Protein AF-A0AAN8XP67-F1 (afdb_monomer_lite)

Sequence (149 aa):
MGIHVWPRTRIIGIGHFSQLEEFFLHKSLRNTQHALFIASSSNETKGICMDGCDEGMKVYRRCLYCNSGTAGIEPWDMWHPSTGFLRGRHFFPEEYEDMMGHKIRVTAKSLFPFVEYILTSDVVGERVIPLDSLDVRMLNTIARILNFT

Organism: Halocaridina rubra (NCBI:txid373956)

Radius of gyration: 22.1 Å; chains: 1; bounding box: 54×29×56 Å

Secondary structure (DSSP, 8-state):
---------EEEEEEEGGGHHHHHH-GGGTT-SEEEEEEE-TTS-----SS----PEEEEEEEEEEGGGEEEEEEEEEEETTTEESS---SS--TTS--TTB--------BTTTB-EEES-SSTT--EEE-S-HHHHHHHHHHHHTTB-

Structure (mmCIF, N/CA/C/O backbone):
data_AF-A0AAN8XP67-F1
#
_entry.id   AF-A0AAN8XP67-F1
#
loop_
_atom_site.group_PDB
_atom_site.id
_atom_site.type_symbol
_atom_site.label_atom_id
_atom_site.label_alt_id
_atom_site.label_comp_id
_atom_site.label_asym_id
_atom_site.label_entity_id
_atom_site.label_seq_id
_atom_site.pdbx_PDB_ins_code
_atom_site.Cartn_x
_atom_site.Cartn_y
_atom_site.Cartn_z
_atom_site.occupancy
_atom_site.B_iso_or_equiv
_atom_site.auth_seq_id
_atom_site.auth_comp_id
_atom_site.auth_asym_id
_atom_site.auth_atom_id
_atom_site.pdbx_PDB_model_num
ATOM 1 N N . MET A 1 1 ? -23.139 -12.857 -1.470 1.00 34.16 1 MET A N 1
ATOM 2 C CA . MET A 1 1 ? -22.720 -13.214 -2.846 1.00 34.16 1 MET A CA 1
ATOM 3 C C . MET A 1 1 ? -22.196 -11.943 -3.497 1.00 34.16 1 MET A C 1
ATOM 5 O O . MET A 1 1 ? -22.916 -10.966 -3.464 1.00 34.16 1 MET A O 1
ATOM 9 N N . GLY A 1 2 ? -20.986 -11.830 -4.021 1.00 37.09 2 GLY A N 1
ATOM 10 C CA . GLY A 1 2 ? -19.871 -12.758 -4.101 1.00 37.09 2 GLY A CA 1
ATOM 11 C C . GLY A 1 2 ? -18.573 -11.958 -3.988 1.00 37.09 2 GLY A C 1
ATOM 12 O O . GLY A 1 2 ? -18.508 -10.817 -4.428 1.00 37.09 2 GLY A O 1
ATOM 13 N N . ILE A 1 3 ? -17.611 -12.577 -3.306 1.00 39.16 3 ILE A N 1
ATOM 14 C CA . ILE A 1 3 ? -16.164 -12.522 -3.511 1.00 39.16 3 ILE A CA 1
ATOM 15 C C . ILE A 1 3 ? -15.670 -11.220 -4.160 1.00 39.16 3 ILE A C 1
ATOM 17 O O . ILE A 1 3 ? -15.762 -11.043 -5.374 1.00 39.16 3 ILE A O 1
ATOM 21 N N . HIS A 1 4 ? -15.054 -10.363 -3.340 1.00 42.25 4 HIS A N 1
ATOM 22 C CA . HIS A 1 4 ? -13.990 -9.457 -3.767 1.00 42.25 4 HIS A CA 1
ATOM 23 C C . HIS A 1 4 ? -12.872 -10.293 -4.416 1.00 42.25 4 HIS A C 1
ATOM 25 O O . HIS A 1 4 ? -11.830 -10.546 -3.817 1.00 42.25 4 HIS A O 1
ATOM 31 N N . VAL A 1 5 ? -13.097 -10.789 -5.632 1.00 45.16 5 VAL A N 1
ATOM 32 C CA . VAL A 1 5 ? -12.021 -11.248 -6.492 1.00 45.16 5 VAL A CA 1
ATOM 33 C C . VAL A 1 5 ? -11.403 -9.947 -6.949 1.00 45.16 5 VAL A C 1
ATOM 35 O O . VAL A 1 5 ? -11.899 -9.307 -7.868 1.00 45.16 5 VAL A O 1
ATOM 38 N N . TRP A 1 6 ? -10.384 -9.490 -6.232 1.00 52.38 6 TRP A N 1
ATOM 39 C CA . TRP A 1 6 ? -9.431 -8.556 -6.797 1.00 52.38 6 TRP A CA 1
ATOM 40 C C . TRP A 1 6 ? -8.734 -9.379 -7.875 1.00 52.38 6 TRP A C 1
ATOM 42 O O . TRP A 1 6 ? -7.954 -10.266 -7.511 1.00 52.38 6 TRP A O 1
ATOM 52 N N . PRO A 1 7 ? -9.041 -9.227 -9.179 1.00 45.94 7 PRO A N 1
ATOM 53 C CA . PRO A 1 7 ? -8.181 -9.865 -10.150 1.00 45.94 7 PRO A CA 1
ATOM 54 C C . PRO A 1 7 ? -6.785 -9.315 -9.856 1.00 45.94 7 PRO A C 1
ATOM 56 O O . PRO A 1 7 ? -6.605 -8.099 -9.744 1.00 45.94 7 PRO A O 1
ATOM 59 N N . ARG A 1 8 ? -5.819 -10.214 -9.639 1.00 64.50 8 ARG A N 1
ATOM 60 C CA . ARG A 1 8 ? -4.390 -9.891 -9.523 1.00 64.50 8 ARG A CA 1
ATOM 61 C C . ARG A 1 8 ? -3.905 -9.391 -10.893 1.00 64.50 8 ARG A C 1
ATOM 63 O O . ARG A 1 8 ? -3.059 -10.008 -11.532 1.00 64.50 8 ARG A O 1
ATOM 70 N N . THR A 1 9 ? -4.518 -8.325 -11.402 1.00 74.38 9 THR A N 1
ATOM 71 C CA . THR A 1 9 ? -4.247 -7.750 -12.708 1.00 74.38 9 THR A CA 1
ATOM 72 C C . THR A 1 9 ? -2.931 -7.017 -12.592 1.00 74.38 9 THR A C 1
ATOM 74 O O . THR A 1 9 ? -2.817 -6.020 -11.881 1.00 74.38 9 THR A O 1
ATOM 77 N N . ARG A 1 10 ? -1.931 -7.552 -13.280 1.00 83.88 10 ARG A N 1
ATOM 78 C CA . ARG A 1 10 ? -0.624 -6.931 -13.438 1.00 83.88 10 ARG A CA 1
ATOM 79 C C . ARG A 1 10 ? -0.692 -6.017 -14.646 1.00 83.88 10 ARG A C 1
ATOM 81 O O . ARG A 1 10 ? -1.120 -6.445 -15.715 1.00 83.88 10 ARG A O 1
ATOM 88 N N . ILE A 1 11 ? -0.302 -4.766 -14.464 1.00 88.44 11 ILE A N 1
ATOM 89 C CA . ILE A 1 11 ? -0.385 -3.739 -15.495 1.00 88.44 11 ILE A CA 1
ATOM 90 C C . ILE A 1 11 ? 1.016 -3.206 -15.733 1.00 88.44 11 ILE A C 1
ATOM 92 O O . ILE A 1 11 ? 1.724 -2.846 -14.795 1.00 88.44 11 ILE A O 1
ATOM 96 N N . ILE A 1 12 ? 1.410 -3.181 -17.000 1.00 90.25 12 ILE A N 1
ATOM 97 C CA . ILE A 1 12 ? 2.682 -2.631 -17.447 1.00 90.25 12 ILE A CA 1
ATOM 98 C C . ILE A 1 12 ? 2.346 -1.529 -18.446 1.00 90.25 12 ILE A C 1
ATOM 100 O O . ILE A 1 12 ? 1.788 -1.798 -19.508 1.00 90.25 12 ILE A O 1
ATOM 104 N N . GLY A 1 13 ? 2.636 -0.289 -18.072 1.00 92.50 13 GLY A N 1
ATOM 105 C CA . GLY A 1 13 ? 2.624 0.861 -18.963 1.00 92.50 13 GLY A CA 1
ATOM 106 C C . GLY A 1 13 ? 4.007 1.071 -19.563 1.00 92.50 13 GLY A C 1
ATOM 107 O O . GLY A 1 13 ? 5.019 0.813 -18.913 1.00 92.50 13 GLY A O 1
ATOM 108 N N . ILE A 1 14 ? 4.056 1.538 -20.803 1.00 92.69 14 ILE A N 1
ATOM 109 C CA . ILE A 1 14 ? 5.294 1.931 -21.474 1.00 92.69 14 ILE A CA 1
ATOM 110 C C . ILE A 1 14 ? 5.021 3.281 -22.122 1.00 92.69 14 ILE A C 1
ATOM 112 O O . ILE A 1 14 ? 4.006 3.436 -22.801 1.00 92.69 14 ILE A O 1
ATOM 116 N N . GLY A 1 15 ? 5.896 4.257 -21.906 1.00 91.81 15 GLY A N 1
ATOM 117 C CA . GLY A 1 15 ? 5.690 5.588 -22.462 1.00 91.81 15 GLY A CA 1
ATOM 118 C C . GLY A 1 15 ? 6.788 6.576 -22.106 1.00 91.81 15 GLY A C 1
ATOM 119 O O . GLY A 1 15 ? 7.876 6.206 -21.663 1.00 91.81 15 GLY A O 1
ATOM 120 N N . HIS A 1 16 ? 6.502 7.854 -22.320 1.00 90.94 16 HIS A N 1
ATOM 121 C CA . HIS A 1 16 ? 7.421 8.929 -21.966 1.00 90.94 16 HIS A CA 1
ATOM 122 C C . HIS A 1 16 ? 7.348 9.235 -20.464 1.00 90.94 16 HIS A C 1
ATOM 124 O O . HIS A 1 16 ? 6.286 9.101 -19.855 1.00 90.94 16 HIS A O 1
ATOM 130 N N . PHE A 1 17 ? 8.446 9.704 -19.859 1.00 88.94 17 PHE A N 1
ATOM 131 C CA . PHE A 1 17 ? 8.471 10.059 -18.430 1.00 88.94 17 PHE A CA 1
ATOM 132 C C . PHE A 1 17 ? 7.380 11.073 -18.036 1.00 88.94 17 PHE A C 1
ATOM 134 O O . PHE A 1 17 ? 6.826 10.993 -16.945 1.00 88.94 17 PHE A O 1
ATOM 141 N N . SER A 1 18 ? 6.991 11.974 -18.942 1.00 90.62 18 SER A N 1
ATOM 142 C CA . SER A 1 18 ? 5.912 12.944 -18.691 1.00 90.62 18 SER A CA 1
ATOM 143 C C . SER A 1 18 ? 4.522 12.318 -18.508 1.00 90.62 18 SER A C 1
ATOM 145 O O . SER A 1 18 ? 3.625 12.989 -18.014 1.00 90.62 18 SER A O 1
ATOM 147 N N . GLN A 1 19 ? 4.322 11.061 -18.914 1.00 92.88 19 GLN A N 1
ATOM 148 C CA . GLN A 1 19 ? 3.043 10.342 -18.802 1.00 92.88 19 GLN A CA 1
ATOM 149 C C . GLN A 1 19 ? 2.939 9.522 -17.508 1.00 92.88 19 GLN A C 1
ATOM 151 O O . GLN A 1 19 ? 1.912 8.897 -17.246 1.00 92.88 19 GLN A O 1
ATOM 156 N N . LEU A 1 20 ? 4.003 9.511 -16.699 1.00 91.06 20 LEU A N 1
ATOM 157 C CA . LEU A 1 20 ? 4.132 8.667 -15.519 1.00 91.06 20 LEU A CA 1
ATOM 158 C C . LEU A 1 20 ? 3.008 8.895 -14.502 1.00 91.06 20 LEU A C 1
ATOM 160 O O . LEU A 1 20 ? 2.362 7.948 -14.051 1.00 91.06 20 LEU A O 1
ATOM 164 N N . GLU A 1 21 ? 2.779 10.158 -14.143 1.00 90.06 21 GLU A N 1
ATOM 165 C CA . GLU A 1 21 ? 1.761 10.526 -13.160 1.00 90.06 21 GLU A CA 1
ATOM 166 C C . GLU A 1 21 ? 0.355 10.250 -13.683 1.00 90.06 21 GLU A C 1
ATOM 168 O O . GLU A 1 21 ? -0.450 9.645 -12.978 1.00 90.06 21 GLU A O 1
ATOM 173 N N . GLU A 1 22 ? 0.069 10.623 -14.934 1.00 92.69 22 GLU A N 1
ATOM 174 C CA . GLU A 1 22 ? -1.234 10.382 -15.560 1.00 92.69 22 GLU A CA 1
ATOM 175 C C . GLU A 1 22 ? -1.582 8.890 -15.567 1.00 92.69 22 GLU A C 1
ATOM 177 O O . GLU A 1 22 ? -2.695 8.513 -15.193 1.00 92.69 22 GLU A O 1
ATOM 182 N N . PHE A 1 23 ? -0.616 8.034 -15.914 1.00 93.38 23 PHE A N 1
ATOM 183 C CA . PHE A 1 23 ? -0.790 6.588 -15.889 1.00 93.38 23 PHE A CA 1
ATOM 184 C C . PHE A 1 23 ? -1.169 6.090 -14.489 1.00 93.38 23 PHE A C 1
ATOM 186 O O . PHE A 1 23 ? -2.208 5.449 -14.328 1.00 93.38 23 PHE A O 1
ATOM 193 N N . PHE A 1 24 ? -0.375 6.406 -13.459 1.00 89.19 24 PHE A N 1
ATOM 194 C CA . PHE A 1 24 ? -0.607 5.886 -12.106 1.00 89.19 24 PHE A CA 1
ATOM 195 C C . PHE A 1 24 ? -1.815 6.505 -11.390 1.00 89.19 24 PHE A C 1
ATOM 197 O O . PHE A 1 24 ? -2.394 5.862 -10.509 1.00 89.19 24 PHE A O 1
ATOM 204 N N . LEU A 1 25 ? -2.224 7.720 -11.766 1.00 87.25 25 LEU A N 1
ATOM 205 C CA . LEU A 1 25 ? -3.407 8.399 -11.228 1.00 87.25 25 LEU A CA 1
ATOM 206 C C . LEU A 1 25 ? -4.699 8.052 -11.985 1.00 87.25 25 LEU A C 1
ATOM 2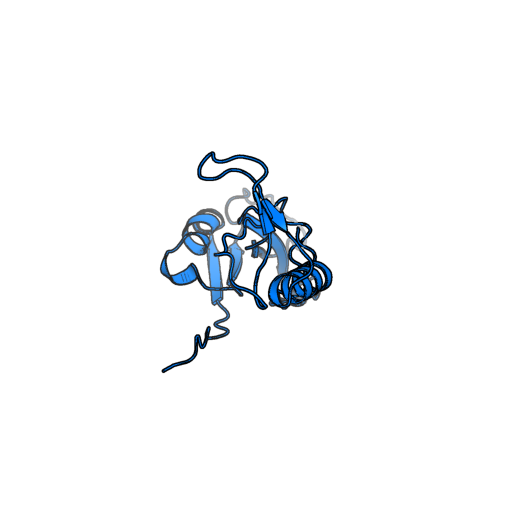08 O O . LEU A 1 25 ? -5.793 8.442 -11.554 1.00 87.25 25 LEU A O 1
ATOM 212 N N . HIS A 1 26 ? -4.608 7.299 -13.084 1.00 88.50 26 HIS A N 1
ATOM 213 C CA . HIS A 1 26 ? -5.768 6.941 -13.883 1.00 88.50 26 HIS A CA 1
ATOM 214 C C . HIS A 1 26 ? -6.801 6.149 -13.061 1.00 88.50 26 HIS A C 1
ATOM 216 O O . HIS A 1 26 ? -6.488 5.196 -12.343 1.00 88.50 26 HIS A O 1
ATOM 222 N N . LYS A 1 27 ? -8.085 6.523 -13.174 1.00 83.56 27 LYS A N 1
ATOM 223 C CA . LYS A 1 27 ? -9.155 5.990 -12.306 1.00 83.56 27 LYS A CA 1
ATOM 224 C C . LYS A 1 27 ? -9.339 4.474 -12.417 1.00 83.56 27 LYS A C 1
ATOM 226 O O . LYS A 1 27 ? -9.723 3.850 -11.430 1.00 83.56 27 LYS A O 1
ATOM 231 N N . SER A 1 28 ? -9.055 3.885 -13.580 1.00 84.94 28 SER A N 1
ATOM 232 C CA . SER A 1 28 ? -9.132 2.429 -13.773 1.00 84.94 28 SER A CA 1
ATOM 233 C C . SER A 1 28 ? -8.076 1.659 -12.977 1.00 84.94 28 SER A C 1
ATOM 235 O O . SER A 1 28 ? -8.294 0.491 -12.677 1.00 84.94 28 SER A O 1
ATOM 237 N N . LEU A 1 29 ? -6.968 2.308 -12.595 1.00 81.75 29 LEU A N 1
ATOM 238 C CA . LEU A 1 29 ? -5.867 1.677 -11.867 1.00 81.75 29 LEU A CA 1
ATOM 239 C C . LEU A 1 29 ? -6.001 1.804 -10.347 1.00 81.75 29 LEU A C 1
ATOM 241 O O . LEU A 1 29 ? -5.135 1.335 -9.613 1.00 81.75 29 LEU A O 1
ATOM 245 N N . ARG A 1 30 ? -7.077 2.428 -9.843 1.00 75.75 30 ARG A N 1
ATOM 246 C CA . ARG A 1 30 ? -7.248 2.738 -8.411 1.00 75.75 30 ARG A CA 1
ATOM 247 C C . ARG A 1 30 ? -7.051 1.526 -7.505 1.00 75.75 30 ARG A C 1
ATOM 249 O O . ARG A 1 30 ? -6.383 1.673 -6.487 1.00 75.75 30 ARG A O 1
ATOM 256 N N . ASN A 1 31 ? -7.547 0.364 -7.927 1.00 71.56 31 ASN A N 1
ATOM 257 C CA . ASN A 1 31 ? -7.481 -0.898 -7.185 1.00 71.56 31 ASN A CA 1
ATOM 258 C C . ASN A 1 31 ? -6.360 -1.837 -7.668 1.00 71.56 31 ASN A C 1
ATOM 260 O O . ASN A 1 31 ? -6.291 -2.986 -7.239 1.00 71.56 31 ASN A O 1
ATOM 264 N N . THR A 1 32 ? -5.503 -1.383 -8.583 1.00 78.69 32 THR A N 1
ATOM 265 C CA . THR A 1 32 ? -4.384 -2.176 -9.089 1.00 78.69 32 THR A CA 1
ATOM 266 C C . THR A 1 32 ? -3.240 -2.151 -8.078 1.00 78.69 32 THR A C 1
ATOM 268 O O . THR A 1 32 ? -2.588 -1.124 -7.910 1.00 78.69 32 THR A O 1
ATOM 271 N N . GLN A 1 33 ? -2.982 -3.300 -7.449 1.00 74.44 33 GLN A N 1
ATOM 272 C CA . GLN A 1 33 ? -1.818 -3.538 -6.575 1.00 74.44 33 GLN A CA 1
ATOM 273 C C . GLN A 1 33 ? -0.508 -3.649 -7.365 1.00 74.44 33 GLN A C 1
ATOM 275 O O . GLN A 1 33 ? 0.579 -3.436 -6.858 1.00 74.44 33 GLN A O 1
ATOM 280 N N . HIS A 1 34 ? -0.598 -4.039 -8.633 1.00 81.19 34 HIS A N 1
ATOM 281 C CA . HIS A 1 34 ? 0.550 -4.419 -9.440 1.00 81.19 34 HIS A CA 1
ATOM 282 C C . HIS A 1 34 ? 0.601 -3.580 -10.712 1.00 81.19 34 HIS A C 1
ATOM 284 O O . HIS A 1 34 ? 0.115 -4.001 -11.762 1.00 81.19 34 HIS A O 1
ATOM 290 N N . ALA A 1 35 ? 1.169 -2.379 -10.609 1.00 87.88 35 ALA A N 1
ATOM 291 C CA . ALA A 1 35 ? 1.339 -1.467 -11.734 1.00 87.88 35 ALA A CA 1
ATOM 292 C C . ALA A 1 35 ? 2.804 -1.040 -11.869 1.00 87.88 35 ALA A C 1
ATOM 294 O O . ALA A 1 35 ? 3.386 -0.474 -10.940 1.00 87.88 35 ALA A O 1
ATOM 295 N N . LEU A 1 36 ? 3.370 -1.278 -13.048 1.00 90.50 36 LEU A N 1
ATOM 296 C CA . LEU A 1 36 ? 4.696 -0.825 -13.447 1.00 90.50 36 LEU A CA 1
ATOM 297 C C . LEU A 1 36 ? 4.583 0.125 -14.631 1.00 90.50 36 LEU A C 1
ATOM 299 O O . LEU A 1 36 ? 3.709 -0.041 -15.480 1.00 90.50 36 LEU A O 1
ATOM 303 N N . PHE A 1 37 ? 5.493 1.085 -14.705 1.00 92.62 37 PHE A N 1
ATOM 304 C CA . PHE A 1 37 ? 5.627 1.972 -15.848 1.00 92.62 37 PHE A CA 1
ATOM 305 C C . PHE A 1 37 ? 7.084 2.020 -16.291 1.00 92.62 37 PHE A C 1
ATOM 307 O O . PHE A 1 37 ? 7.968 2.359 -15.507 1.00 92.62 37 PHE A O 1
ATOM 314 N N . ILE A 1 38 ? 7.334 1.668 -17.545 1.00 91.88 38 ILE A N 1
ATOM 315 C CA . ILE A 1 38 ? 8.651 1.737 -18.168 1.00 91.88 38 ILE A CA 1
ATOM 316 C C . ILE A 1 38 ? 8.716 3.062 -18.923 1.00 91.88 38 ILE A C 1
ATOM 318 O O . ILE A 1 38 ? 8.051 3.243 -19.944 1.00 91.88 38 ILE A O 1
ATOM 322 N N . ALA A 1 39 ? 9.486 4.002 -18.386 1.00 91.38 39 ALA A N 1
ATOM 323 C CA . ALA A 1 39 ? 9.647 5.323 -18.961 1.00 91.38 39 ALA A CA 1
ATOM 324 C C . ALA A 1 39 ? 10.889 5.383 -19.853 1.00 91.38 39 ALA A C 1
ATOM 326 O O . ALA A 1 39 ? 12.008 5.084 -19.421 1.00 91.38 39 ALA A O 1
ATOM 327 N N . SER A 1 40 ? 10.691 5.850 -21.081 1.00 86.88 40 SER A N 1
ATOM 328 C CA . SER A 1 40 ? 11.777 6.296 -21.948 1.00 86.88 40 SER A CA 1
ATOM 329 C C . SER A 1 40 ? 12.224 7.705 -21.539 1.00 86.88 40 SER A C 1
ATOM 331 O O . SER A 1 40 ? 11.395 8.594 -21.321 1.00 86.88 40 SER A O 1
ATOM 333 N N . SER A 1 41 ? 13.540 7.899 -21.418 1.00 69.31 41 SER A N 1
ATOM 334 C CA . SER A 1 41 ? 14.185 9.155 -21.017 1.00 69.31 41 SER A CA 1
ATOM 335 C C . SER A 1 41 ? 14.593 9.983 -22.242 1.00 69.31 41 SER A C 1
ATOM 337 O O . SER A 1 41 ? 15.748 10.358 -22.382 1.00 69.31 41 SER A O 1
ATOM 339 N N . SER A 1 42 ? 13.676 10.277 -23.165 1.00 61.66 42 SER A N 1
ATOM 340 C CA . SER A 1 42 ? 14.037 10.957 -24.424 1.00 61.66 42 SER A CA 1
ATOM 341 C C . SER A 1 42 ? 14.268 12.475 -24.308 1.00 61.66 42 SER A C 1
ATOM 343 O O . SER A 1 42 ? 14.314 13.154 -25.330 1.00 61.66 42 SER A O 1
ATOM 345 N N . ASN A 1 43 ? 14.398 13.020 -23.091 1.00 55.28 43 ASN A N 1
ATOM 346 C CA . ASN A 1 43 ? 14.584 14.458 -22.853 1.00 55.28 43 ASN A CA 1
ATOM 347 C C . ASN A 1 43 ? 15.999 14.856 -22.410 1.00 55.28 43 ASN A C 1
ATOM 349 O O . ASN A 1 43 ? 16.256 16.050 -22.255 1.00 55.28 43 ASN A O 1
ATOM 353 N N . GLU A 1 44 ? 16.927 13.914 -22.235 1.00 51.66 44 GLU A N 1
ATOM 354 C CA . GLU A 1 44 ? 18.334 14.292 -22.126 1.00 51.66 44 GLU A CA 1
ATOM 355 C C . GLU A 1 44 ? 18.846 14.540 -23.548 1.00 51.66 44 GLU A C 1
ATOM 357 O O . GLU A 1 44 ? 18.820 13.667 -24.414 1.00 51.66 44 GLU A O 1
ATOM 362 N N . THR A 1 45 ? 19.213 15.795 -23.824 1.00 45.06 45 THR A N 1
ATOM 363 C CA . THR A 1 45 ? 19.983 16.184 -25.008 1.00 45.06 45 THR A CA 1
ATOM 364 C C . THR A 1 45 ? 21.006 15.102 -25.292 1.00 45.06 45 THR A C 1
ATOM 366 O O . THR A 1 45 ? 21.801 14.825 -24.399 1.00 45.06 45 THR A O 1
ATOM 369 N N . LYS A 1 46 ? 20.980 14.525 -26.503 1.00 48.38 46 LYS A N 1
ATOM 370 C CA . LYS A 1 46 ? 22.002 13.614 -27.030 1.00 48.38 46 LYS A CA 1
ATOM 371 C C . LYS A 1 46 ? 23.394 14.173 -26.726 1.00 48.38 46 LYS A C 1
ATOM 373 O O . LYS A 1 46 ? 23.964 14.913 -27.527 1.00 48.38 46 LYS A O 1
ATOM 378 N N . GLY A 1 47 ? 23.931 13.834 -25.560 1.00 43.75 47 GLY A N 1
ATOM 379 C CA . GLY A 1 47 ? 25.350 13.881 -25.304 1.00 43.75 47 GLY A CA 1
ATOM 380 C C . GLY A 1 47 ? 25.938 12.893 -26.289 1.00 43.75 47 GLY A C 1
ATOM 381 O O . GLY A 1 47 ? 25.441 11.777 -26.426 1.00 43.75 47 GLY A O 1
ATOM 382 N N . ILE A 1 48 ? 26.918 13.335 -27.064 1.00 43.66 48 ILE A N 1
ATOM 383 C CA . ILE A 1 48 ? 27.628 12.474 -28.000 1.00 43.66 48 ILE A CA 1
ATOM 384 C C . ILE A 1 48 ? 28.321 11.398 -27.159 1.00 43.66 48 ILE A C 1
ATOM 386 O O . ILE A 1 48 ? 29.414 11.608 -26.642 1.00 43.66 48 ILE A O 1
ATOM 390 N N . CYS A 1 49 ? 27.664 10.260 -26.972 1.00 50.84 49 CYS A N 1
ATOM 391 C CA . CYS A 1 49 ? 28.271 9.095 -26.365 1.00 50.84 49 CYS A CA 1
ATOM 392 C C . CYS A 1 49 ? 29.116 8.406 -27.429 1.00 50.84 49 CYS A C 1
ATOM 394 O O . CYS A 1 49 ? 28.585 7.729 -28.307 1.00 50.84 49 CYS A O 1
ATOM 396 N N . MET A 1 50 ? 30.429 8.621 -27.374 1.00 44.06 50 MET A N 1
ATOM 397 C CA . MET A 1 50 ? 31.382 8.025 -28.313 1.00 44.06 50 MET A CA 1
ATOM 398 C C . MET A 1 50 ? 31.724 6.556 -28.031 1.00 44.06 50 MET A C 1
ATOM 400 O O . MET A 1 50 ? 32.500 5.995 -28.785 1.00 44.06 50 MET A O 1
ATOM 404 N N . ASP A 1 51 ? 31.113 5.908 -27.037 1.00 42.88 51 ASP A N 1
ATOM 405 C CA . ASP A 1 51 ? 31.161 4.451 -26.875 1.00 42.88 51 ASP A CA 1
ATOM 406 C C . ASP A 1 51 ? 29.983 3.985 -25.999 1.00 42.88 51 ASP A C 1
ATOM 408 O O . ASP A 1 51 ? 29.945 4.247 -24.800 1.00 42.88 51 ASP A O 1
ATOM 412 N N . GLY A 1 52 ? 28.997 3.309 -26.600 1.00 48.16 52 GLY A N 1
ATOM 413 C CA . GLY A 1 52 ? 28.098 2.387 -25.888 1.00 48.16 52 GLY A CA 1
ATOM 414 C C . GLY A 1 52 ? 27.130 2.957 -24.840 1.00 48.16 52 GLY A C 1
ATOM 415 O O . GLY A 1 52 ? 26.950 2.327 -23.799 1.00 48.16 52 GLY A O 1
ATOM 416 N N . CYS A 1 53 ? 26.469 4.095 -25.088 1.00 54.81 53 CYS A N 1
ATOM 417 C CA . CYS A 1 53 ? 25.332 4.522 -24.255 1.00 54.81 53 CYS A CA 1
ATOM 418 C C . CYS A 1 53 ? 24.093 3.674 -24.546 1.00 54.81 53 CYS A C 1
ATOM 420 O O . CYS A 1 53 ? 23.195 4.055 -25.294 1.00 54.81 53 CYS A O 1
ATOM 422 N N . ASP A 1 54 ? 24.073 2.506 -23.926 1.00 56.16 54 ASP A N 1
ATOM 423 C CA . ASP A 1 54 ? 22.893 1.681 -23.738 1.00 56.16 54 ASP A CA 1
ATOM 424 C C . ASP A 1 54 ? 22.000 2.388 -22.691 1.00 56.16 54 ASP A C 1
ATOM 426 O O . ASP A 1 54 ? 22.030 2.104 -21.490 1.00 56.16 54 ASP A O 1
ATOM 430 N N . GLU A 1 55 ? 21.287 3.437 -23.130 1.00 69.06 55 GLU A N 1
ATOM 431 C CA . GLU A 1 55 ? 20.357 4.215 -22.300 1.00 69.06 55 GLU A CA 1
ATOM 432 C C . GLU A 1 55 ? 19.186 3.322 -21.870 1.00 69.06 55 GLU A C 1
ATOM 434 O O . GLU A 1 55 ? 18.153 3.210 -22.533 1.00 69.06 55 GLU A O 1
ATOM 439 N N . GLY A 1 56 ? 19.366 2.649 -20.734 1.00 73.12 56 GLY A N 1
ATOM 440 C CA . GLY A 1 56 ? 18.330 1.836 -20.117 1.00 73.12 56 GLY A CA 1
ATOM 441 C C . GLY A 1 56 ? 17.072 2.652 -19.816 1.00 73.12 56 GLY A C 1
ATOM 442 O O . GLY A 1 56 ? 17.120 3.807 -19.389 1.00 73.12 56 GLY A O 1
ATOM 443 N N . MET A 1 57 ? 15.915 2.027 -20.000 1.00 87.31 57 MET A N 1
ATOM 444 C CA . MET A 1 57 ? 14.636 2.612 -19.621 1.00 87.31 57 MET A CA 1
ATOM 445 C C . MET A 1 57 ? 14.473 2.557 -18.104 1.00 87.31 57 MET A C 1
ATOM 447 O O . MET A 1 57 ? 14.742 1.534 -17.469 1.00 87.31 57 MET A O 1
ATOM 451 N N . LYS A 1 58 ? 13.993 3.646 -17.504 1.00 89.81 58 LYS A N 1
ATOM 452 C CA . LYS A 1 58 ? 13.735 3.694 -16.061 1.00 89.81 58 LYS A CA 1
ATOM 453 C C . LYS A 1 58 ? 12.383 3.056 -15.776 1.00 89.81 58 LYS A C 1
ATOM 455 O O . LYS A 1 58 ? 11.386 3.372 -16.418 1.00 89.81 58 LYS A O 1
ATOM 460 N N . VAL A 1 59 ? 12.347 2.160 -14.803 1.00 89.94 59 VAL A N 1
ATOM 461 C CA . VAL A 1 59 ? 11.149 1.419 -14.418 1.00 89.94 59 VAL A CA 1
ATOM 462 C C . VAL A 1 59 ? 10.653 1.997 -13.110 1.00 89.94 59 VAL A C 1
ATOM 464 O O . VAL A 1 59 ? 11.402 2.088 -12.140 1.00 89.94 59 VAL A O 1
ATOM 467 N N . TYR A 1 60 ? 9.383 2.357 -13.077 1.00 90.50 60 TYR A N 1
ATOM 468 C CA . TYR A 1 60 ? 8.709 2.916 -11.919 1.00 90.50 60 TYR A CA 1
ATOM 469 C C . TYR A 1 60 ? 7.590 1.990 -11.487 1.00 90.50 60 TYR A C 1
ATOM 471 O O . TYR A 1 60 ? 7.008 1.277 -12.308 1.00 90.50 60 TYR A O 1
ATOM 479 N N . ARG A 1 61 ? 7.250 2.039 -10.205 1.00 88.19 61 ARG A N 1
ATOM 480 C CA . ARG A 1 61 ? 6.072 1.359 -9.680 1.00 88.19 61 ARG A CA 1
ATOM 481 C C . ARG A 1 61 ? 5.175 2.327 -8.935 1.00 88.19 61 ARG A C 1
ATOM 483 O O . ARG A 1 61 ? 5.651 3.307 -8.355 1.00 88.19 61 ARG A O 1
ATOM 490 N N . ARG A 1 62 ? 3.883 2.004 -8.915 1.00 83.12 62 ARG A N 1
ATOM 491 C CA . ARG A 1 62 ? 2.987 2.572 -7.914 1.00 83.12 62 ARG A CA 1
ATOM 492 C C . ARG A 1 62 ? 3.347 1.948 -6.581 1.00 83.12 62 ARG A C 1
ATOM 494 O O . ARG A 1 62 ? 3.542 0.744 -6.497 1.00 83.12 62 ARG A O 1
ATOM 501 N N . CYS A 1 63 ? 3.407 2.772 -5.560 1.00 77.56 63 CYS A N 1
ATOM 502 C CA . CYS A 1 63 ? 3.592 2.328 -4.202 1.00 77.56 63 CYS A CA 1
ATOM 503 C C . CYS A 1 63 ? 2.361 2.767 -3.424 1.00 77.56 63 CYS A C 1
ATOM 505 O O . CYS A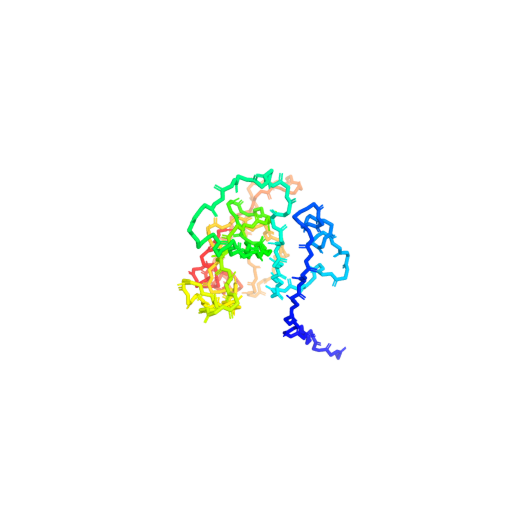 1 63 ? 2.154 3.962 -3.206 1.00 77.56 63 CYS A O 1
ATOM 507 N N . LEU A 1 64 ? 1.490 1.818 -3.080 1.00 72.50 64 LEU A N 1
ATOM 508 C CA . LEU A 1 64 ? 0.260 2.122 -2.345 1.00 72.50 64 LEU A CA 1
ATOM 509 C C . LEU A 1 64 ? 0.548 2.543 -0.897 1.00 72.50 64 LEU A C 1
ATOM 511 O O . LEU A 1 64 ? -0.226 3.302 -0.317 1.00 72.50 64 LEU A O 1
ATOM 515 N N . TYR A 1 65 ? 1.677 2.085 -0.353 1.00 67.81 65 TYR A N 1
ATOM 516 C CA . TYR A 1 65 ? 2.049 2.204 1.054 1.00 67.81 65 TYR A CA 1
ATOM 517 C C . TYR A 1 65 ? 3.483 2.735 1.220 1.00 67.81 65 TYR A C 1
ATOM 519 O O . TYR A 1 65 ? 4.290 2.159 1.941 1.00 67.81 65 TYR A O 1
ATOM 527 N N . CYS A 1 66 ? 3.815 3.831 0.536 1.00 67.81 66 CYS A N 1
ATOM 528 C CA . CYS A 1 66 ? 5.133 4.465 0.629 1.00 67.81 66 CYS A CA 1
ATOM 529 C C . CYS A 1 66 ? 5.256 5.375 1.859 1.00 67.81 66 CYS A C 1
ATOM 531 O O . CYS A 1 66 ? 4.309 5.491 2.638 1.00 67.81 66 CYS A O 1
ATOM 533 N N . ASN A 1 67 ? 6.435 5.993 2.033 1.00 63.28 67 ASN A N 1
ATOM 534 C CA . ASN A 1 67 ? 6.805 6.963 3.078 1.00 63.28 67 ASN A CA 1
ATOM 535 C C . ASN A 1 67 ? 5.613 7.468 3.917 1.00 63.28 67 ASN A C 1
ATOM 537 O O . ASN A 1 67 ? 4.873 8.370 3.506 1.00 63.28 67 ASN A O 1
ATOM 541 N N . SER A 1 68 ? 5.440 6.866 5.097 1.00 59.47 68 SER A N 1
ATOM 542 C CA . SER A 1 68 ? 4.464 7.272 6.119 1.00 59.47 68 SER A CA 1
ATOM 543 C C . SER A 1 68 ? 2.980 7.135 5.746 1.00 59.47 68 SER A C 1
ATOM 545 O O . SER A 1 68 ? 2.154 7.868 6.290 1.00 59.47 68 SER A O 1
ATOM 547 N N . GLY A 1 69 ? 2.607 6.242 4.830 1.00 59.28 69 GLY A N 1
ATOM 548 C CA . GLY A 1 69 ? 1.193 6.038 4.478 1.00 59.28 69 GLY A CA 1
ATOM 549 C C . GLY A 1 69 ? 0.755 6.647 3.164 1.00 59.28 69 GLY A C 1
ATOM 550 O O . GLY A 1 69 ? -0.408 6.509 2.787 1.00 59.28 69 GLY A O 1
ATOM 551 N N . THR A 1 70 ? 1.655 7.340 2.474 1.00 66.06 70 THR A N 1
ATOM 552 C CA . THR A 1 70 ? 1.295 8.079 1.270 1.00 66.06 70 THR A CA 1
ATOM 553 C C . THR A 1 70 ? 1.428 7.197 0.037 1.00 66.06 70 THR A C 1
ATOM 555 O O . THR A 1 70 ? 2.453 6.552 -0.189 1.00 66.06 70 THR A O 1
ATOM 558 N N . ALA A 1 71 ? 0.369 7.164 -0.774 1.00 73.69 71 ALA A N 1
ATOM 559 C CA . ALA A 1 71 ? 0.455 6.567 -2.094 1.00 73.69 71 ALA A CA 1
ATOM 560 C C . ALA A 1 71 ? 1.369 7.437 -2.966 1.00 73.69 71 ALA A C 1
ATOM 562 O O . ALA A 1 71 ? 1.211 8.658 -3.007 1.00 73.69 71 ALA A O 1
ATOM 563 N N . GLY A 1 72 ? 2.304 6.811 -3.669 1.00 81.06 72 GLY A N 1
ATOM 564 C CA . GLY A 1 72 ? 3.299 7.516 -4.464 1.00 81.06 72 GLY A CA 1
ATOM 565 C C . GLY A 1 72 ? 3.786 6.717 -5.662 1.00 81.06 72 GLY A C 1
ATOM 566 O O . GLY A 1 72 ? 3.290 5.628 -5.967 1.00 81.06 72 GLY A O 1
ATOM 567 N N . ILE A 1 73 ? 4.768 7.295 -6.344 1.00 86.69 73 ILE A N 1
ATOM 568 C CA . ILE A 1 73 ? 5.475 6.691 -7.468 1.00 86.69 73 ILE A CA 1
ATOM 569 C C . ILE A 1 73 ? 6.948 6.670 -7.093 1.00 86.69 73 ILE A C 1
ATOM 571 O 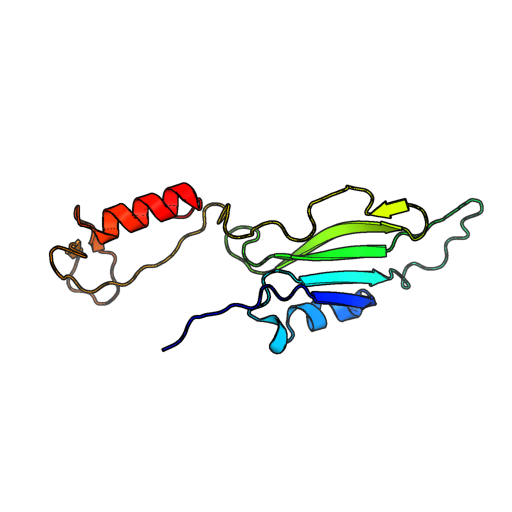O . ILE A 1 73 ? 7.493 7.693 -6.683 1.00 86.69 73 ILE A O 1
ATOM 575 N N . GLU A 1 74 ? 7.595 5.520 -7.234 1.00 85.44 74 GLU A N 1
ATOM 576 C CA . GLU A 1 74 ? 9.011 5.389 -6.905 1.00 85.44 74 GLU A CA 1
ATOM 577 C C . GLU A 1 74 ? 9.796 4.674 -8.009 1.00 85.44 74 GLU A C 1
ATOM 579 O O . GLU A 1 74 ? 9.244 3.818 -8.716 1.00 85.44 74 GLU A O 1
ATOM 584 N N . PRO A 1 75 ? 11.085 5.024 -8.187 1.00 87.00 75 PRO A N 1
ATOM 585 C CA . PRO A 1 75 ? 11.962 4.309 -9.097 1.00 87.00 75 PRO A CA 1
ATOM 586 C C . PRO A 1 75 ? 12.192 2.889 -8.577 1.00 87.00 75 PRO A C 1
ATOM 588 O O . PRO A 1 75 ? 12.613 2.674 -7.440 1.00 87.00 75 PRO A O 1
ATOM 591 N N . TRP A 1 76 ? 11.937 1.912 -9.435 1.00 86.19 76 TRP A N 1
ATOM 592 C CA . TRP A 1 76 ? 12.001 0.502 -9.088 1.00 86.19 76 TRP A CA 1
ATOM 593 C C . TRP A 1 76 ? 13.283 -0.161 -9.590 1.00 86.19 76 TRP A C 1
ATOM 595 O O . TRP A 1 76 ? 14.046 -0.731 -8.801 1.00 86.19 76 TRP A O 1
ATOM 605 N N . ASP A 1 77 ? 13.539 -0.055 -10.894 1.00 88.56 77 ASP A N 1
ATOM 606 C CA . ASP A 1 77 ? 14.683 -0.675 -11.565 1.00 88.56 77 ASP A CA 1
ATOM 607 C C . ASP A 1 77 ? 15.044 0.081 -12.858 1.00 88.56 77 ASP A C 1
ATOM 609 O O . ASP A 1 77 ? 14.412 1.079 -13.210 1.00 88.56 77 ASP A O 1
ATOM 613 N N . MET A 1 78 ? 16.055 -0.400 -13.573 1.00 86.94 78 MET A N 1
ATOM 614 C CA . MET A 1 78 ? 16.329 -0.043 -14.961 1.00 86.94 78 MET A CA 1
ATOM 615 C C . MET A 1 78 ? 16.184 -1.286 -15.838 1.00 86.94 78 MET A C 1
ATOM 617 O O . MET A 1 78 ? 16.587 -2.383 -15.446 1.00 86.94 78 MET A O 1
ATOM 621 N N . TRP A 1 79 ? 15.586 -1.108 -17.012 1.00 85.50 79 TRP A N 1
ATOM 622 C CA . TRP A 1 79 ? 15.410 -2.142 -18.023 1.00 85.50 79 TRP A CA 1
ATOM 623 C C . TRP A 1 79 ? 16.277 -1.839 -19.237 1.00 85.50 79 TRP A C 1
ATOM 625 O O . TRP A 1 79 ? 16.297 -0.714 -19.734 1.00 85.50 79 TRP A O 1
ATOM 635 N N . HIS A 1 80 ? 16.959 -2.859 -19.731 1.00 83.25 80 HIS A N 1
ATOM 636 C CA . HIS A 1 80 ? 17.830 -2.779 -20.880 1.00 83.25 80 HIS A CA 1
ATOM 637 C C . HIS A 1 80 ? 17.426 -3.831 -21.930 1.00 83.25 80 HIS A C 1
ATOM 639 O O . HIS A 1 80 ? 17.189 -4.980 -21.553 1.00 83.25 80 HIS A O 1
ATOM 645 N N . PRO A 1 81 ? 17.372 -3.511 -23.237 1.00 79.44 81 PRO A N 1
ATOM 646 C CA . PRO A 1 81 ? 17.012 -4.487 -24.268 1.00 79.44 81 PRO A CA 1
ATOM 647 C C . PRO A 1 81 ? 17.875 -5.755 -24.280 1.00 79.44 81 PRO A C 1
ATOM 649 O O . PRO A 1 81 ? 17.361 -6.842 -24.532 1.00 79.44 81 PRO A O 1
ATOM 652 N N . SER A 1 82 ? 19.178 -5.623 -24.010 1.00 82.38 82 SER A N 1
ATOM 653 C CA . SER A 1 82 ? 20.138 -6.735 -24.081 1.00 82.38 82 SER A CA 1
ATOM 654 C C . SER A 1 82 ? 20.239 -7.556 -22.791 1.00 82.38 82 SER A C 1
ATOM 656 O O . SER A 1 82 ? 20.488 -8.757 -22.859 1.00 82.38 82 SER A O 1
ATOM 658 N N . THR A 1 83 ? 20.040 -6.941 -21.622 1.00 82.50 83 THR A N 1
ATOM 659 C CA . THR A 1 83 ? 20.247 -7.592 -20.312 1.00 82.50 83 THR A CA 1
ATOM 660 C C . THR A 1 83 ? 18.970 -7.724 -19.483 1.00 82.50 83 THR A C 1
ATOM 662 O O . THR A 1 83 ? 18.970 -8.390 -18.450 1.00 82.50 83 THR A O 1
ATOM 665 N N . GLY A 1 84 ? 17.856 -7.150 -19.939 1.00 83.88 84 GLY A N 1
ATOM 666 C CA . GLY A 1 84 ? 16.603 -7.113 -19.199 1.00 83.88 84 GLY A CA 1
ATOM 667 C C . GLY A 1 84 ? 16.685 -6.182 -17.991 1.00 83.88 84 GLY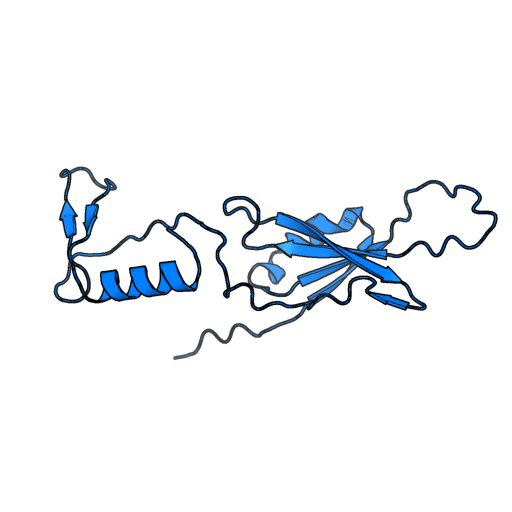 A C 1
ATOM 668 O O . GLY A 1 84 ? 17.244 -5.090 -18.061 1.00 83.88 84 GLY A O 1
ATOM 669 N N . PHE A 1 85 ? 16.079 -6.583 -16.878 1.00 83.25 85 PHE A N 1
ATOM 670 C CA . PHE A 1 85 ? 16.095 -5.787 -15.653 1.00 83.25 85 PHE A CA 1
ATOM 671 C C . PHE A 1 85 ? 17.392 -5.980 -14.871 1.00 83.25 85 PHE A C 1
ATOM 673 O O . PHE A 1 85 ? 17.801 -7.111 -14.613 1.00 83.25 85 PHE A O 1
ATOM 680 N N . LEU A 1 86 ? 18.008 -4.879 -14.443 1.00 77.94 86 LEU A N 1
ATOM 681 C CA . LEU A 1 86 ? 19.354 -4.914 -13.870 1.00 77.94 86 LEU A CA 1
ATOM 682 C C . LEU A 1 86 ? 19.407 -5.445 -12.434 1.00 77.94 86 LEU A C 1
ATOM 684 O O . LEU A 1 86 ? 20.385 -6.092 -12.064 1.00 77.94 86 LEU A O 1
ATOM 688 N N . ARG A 1 87 ? 18.399 -5.170 -11.596 1.00 76.50 87 ARG A N 1
ATOM 689 C CA . ARG A 1 87 ? 18.444 -5.522 -10.163 1.00 76.50 87 ARG A CA 1
ATOM 690 C C . ARG A 1 87 ? 17.765 -6.848 -9.830 1.00 76.50 87 ARG A C 1
ATOM 692 O O . ARG A 1 87 ? 17.771 -7.231 -8.663 1.00 76.50 87 ARG A O 1
ATOM 699 N N . GLY A 1 88 ? 17.163 -7.531 -10.810 1.00 64.81 88 GLY A N 1
ATOM 700 C CA . GLY A 1 88 ? 16.518 -8.837 -10.617 1.00 64.81 88 GLY A CA 1
ATOM 701 C C . GLY A 1 88 ? 15.427 -8.847 -9.536 1.00 64.81 88 GLY A C 1
ATOM 702 O O . GLY A 1 88 ? 15.186 -9.876 -8.908 1.00 64.81 88 GLY A O 1
ATOM 703 N N . ARG A 1 89 ? 14.796 -7.696 -9.264 1.00 70.50 89 ARG A N 1
ATOM 704 C CA . ARG A 1 89 ? 13.812 -7.558 -8.182 1.00 70.50 89 ARG A CA 1
ATOM 705 C C . ARG A 1 89 ? 12.507 -8.263 -8.535 1.00 70.50 89 ARG A C 1
ATOM 707 O O . ARG A 1 89 ? 12.082 -8.274 -9.687 1.00 70.50 89 ARG A O 1
ATOM 714 N N . HIS A 1 90 ? 11.819 -8.788 -7.524 1.00 71.19 90 HIS A N 1
ATOM 715 C CA . HIS A 1 90 ? 10.469 -9.314 -7.699 1.00 71.19 90 HIS A CA 1
ATOM 716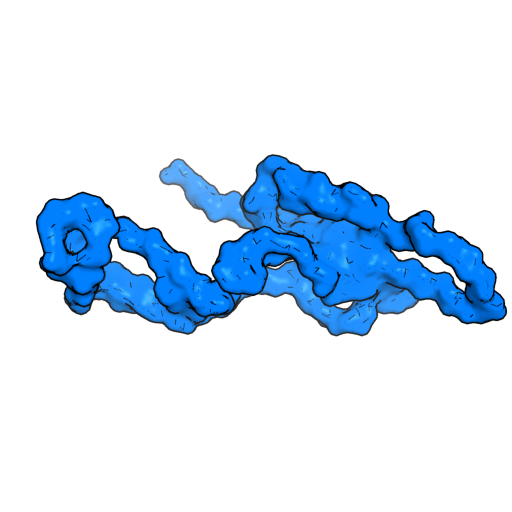 C C . HIS A 1 90 ? 9.521 -8.168 -8.096 1.00 71.19 90 HIS A C 1
ATOM 718 O O . HIS A 1 90 ? 9.246 -7.289 -7.289 1.00 71.19 90 HIS A O 1
ATOM 724 N N . PHE A 1 91 ? 9.048 -8.147 -9.345 1.00 68.31 91 PHE A N 1
ATOM 725 C CA . PHE A 1 91 ? 8.264 -7.041 -9.925 1.00 68.31 91 PHE A CA 1
ATOM 726 C C . PHE A 1 91 ? 6.905 -6.798 -9.272 1.00 68.31 91 PHE A C 1
ATOM 728 O O . PHE A 1 91 ? 6.351 -5.707 -9.377 1.00 68.31 91 PHE A O 1
ATOM 735 N N . PHE A 1 92 ? 6.377 -7.819 -8.605 1.00 69.25 92 PHE A N 1
ATOM 736 C CA . PHE A 1 92 ? 5.046 -7.820 -8.015 1.00 69.25 92 PHE A CA 1
ATOM 737 C C . PHE A 1 92 ? 5.107 -8.447 -6.619 1.00 69.25 92 PHE A C 1
ATOM 739 O O . PHE A 1 92 ? 4.584 -9.547 -6.442 1.00 69.25 92 PHE A O 1
ATOM 746 N N . PRO A 1 93 ? 5.834 -7.844 -5.655 1.00 65.38 93 PRO A N 1
ATOM 747 C CA . PRO A 1 93 ? 5.872 -8.368 -4.291 1.00 65.38 93 PRO A CA 1
ATOM 748 C C . PRO A 1 93 ? 4.458 -8.345 -3.706 1.00 65.38 93 PRO A C 1
ATOM 750 O O . PRO A 1 93 ? 3.647 -7.506 -4.103 1.00 65.38 93 PRO A O 1
ATOM 753 N N . GLU A 1 94 ? 4.138 -9.267 -2.801 1.00 63.69 94 GLU A N 1
ATOM 754 C CA . GLU A 1 94 ? 2.857 -9.206 -2.100 1.00 63.69 94 GLU A CA 1
ATOM 755 C C . GLU A 1 94 ? 2.880 -7.972 -1.176 1.00 63.69 94 GLU A C 1
ATOM 757 O O . GLU A 1 94 ? 3.445 -7.993 -0.092 1.00 63.69 94 GLU A O 1
ATOM 762 N N . GLU A 1 95 ? 2.300 -6.852 -1.630 1.00 57.56 95 GLU A N 1
ATOM 763 C CA . GLU A 1 95 ? 2.332 -5.549 -0.930 1.00 57.56 95 GLU A CA 1
ATOM 764 C C . GLU A 1 95 ? 1.612 -5.552 0.429 1.00 57.56 95 GLU A C 1
ATOM 766 O O . GLU A 1 95 ? 1.632 -4.558 1.149 1.00 57.56 95 GLU A O 1
ATOM 771 N N . TYR A 1 96 ? 0.960 -6.661 0.775 1.00 58.22 96 TYR A N 1
ATOM 772 C CA . TYR A 1 96 ? 0.316 -6.858 2.067 1.00 58.22 96 TYR A CA 1
ATOM 773 C C . TYR A 1 96 ? 1.240 -7.476 3.111 1.00 58.22 96 TYR A C 1
ATOM 775 O O . TYR A 1 96 ? 0.836 -7.546 4.262 1.00 58.22 96 TYR A O 1
ATOM 783 N N . GLU A 1 97 ? 2.445 -7.924 2.754 1.00 58.38 97 GLU A N 1
ATOM 784 C CA . GLU A 1 97 ? 3.358 -8.524 3.733 1.00 58.38 97 GLU A CA 1
ATOM 785 C C . GLU A 1 97 ? 3.845 -7.507 4.784 1.00 58.38 97 GLU A C 1
ATOM 787 O O . GLU A 1 97 ? 4.164 -7.908 5.900 1.00 58.38 97 GLU A O 1
ATOM 792 N N . ASP A 1 98 ? 3.852 -6.203 4.467 1.00 64.69 98 ASP A N 1
ATOM 793 C CA . ASP A 1 98 ? 4.328 -5.139 5.360 1.00 64.69 98 ASP A CA 1
ATOM 794 C C . ASP A 1 98 ? 3.647 -3.784 5.043 1.00 64.69 98 ASP A C 1
ATOM 796 O O . ASP A 1 98 ? 3.828 -3.211 3.969 1.00 64.69 98 ASP A O 1
ATOM 800 N N . MET A 1 99 ? 2.853 -3.256 5.981 1.00 70.31 99 MET A N 1
ATOM 801 C CA . MET A 1 99 ? 2.229 -1.923 5.944 1.00 70.31 99 MET A CA 1
ATOM 802 C C . MET A 1 99 ? 3.130 -0.829 6.541 1.00 70.31 99 MET A C 1
ATOM 804 O O . MET A 1 99 ? 2.663 0.286 6.755 1.00 70.31 99 MET A O 1
ATOM 808 N N . MET A 1 100 ? 4.411 -1.111 6.789 1.00 69.25 100 MET A N 1
ATOM 809 C CA . MET A 1 100 ? 5.482 -0.137 7.031 1.00 69.25 100 MET A CA 1
ATOM 810 C C . MET A 1 100 ? 5.215 0.866 8.169 1.00 69.25 100 MET A C 1
ATOM 812 O O . MET A 1 100 ? 5.628 2.026 8.112 1.00 69.25 100 MET A O 1
ATOM 816 N N . GLY A 1 101 ? 4.542 0.424 9.229 1.00 68.62 101 GLY A N 1
ATOM 817 C CA . GLY A 1 101 ? 4.267 1.207 10.433 1.00 68.62 101 GLY A CA 1
ATOM 818 C C . GLY A 1 101 ? 3.124 2.218 10.298 1.00 68.62 101 GLY A C 1
ATOM 819 O O . GLY A 1 101 ? 3.091 3.198 11.049 1.00 68.62 101 GLY A O 1
ATOM 820 N N . HIS A 1 102 ? 2.195 2.027 9.354 1.00 71.81 102 HIS A N 1
ATOM 821 C CA . HIS A 1 102 ? 1.059 2.940 9.160 1.00 71.81 102 HIS A CA 1
ATOM 822 C C . HIS A 1 102 ? 0.178 3.087 10.402 1.00 71.81 102 HIS A C 1
ATOM 824 O O . HIS A 1 102 ? 0.163 2.230 11.274 1.00 71.81 102 HIS A O 1
ATOM 830 N N . LYS A 1 103 ? -0.594 4.179 10.462 1.00 80.31 103 LYS A N 1
ATOM 831 C CA . LYS A 1 103 ? -1.585 4.443 11.519 1.00 80.31 103 LYS A CA 1
ATOM 832 C C . LYS A 1 103 ? -3.001 4.342 10.963 1.00 80.31 103 LYS A C 1
ATOM 834 O O . LYS A 1 103 ? -3.424 5.227 10.217 1.00 80.31 103 LYS A O 1
ATOM 839 N N . ILE A 1 104 ? -3.741 3.305 11.338 1.00 83.25 104 ILE A N 1
ATOM 840 C CA . ILE A 1 104 ? -5.110 3.053 10.880 1.00 83.25 104 ILE A CA 1
ATOM 841 C C . ILE A 1 104 ? -6.100 3.454 11.972 1.00 83.25 104 ILE A C 1
ATOM 843 O O . ILE A 1 104 ? -6.034 3.013 13.115 1.00 83.25 104 ILE A O 1
ATOM 847 N N . ARG A 1 105 ? -7.075 4.295 11.612 1.00 85.00 105 ARG A N 1
ATOM 848 C CA . ARG A 1 105 ? -8.194 4.615 12.504 1.00 85.00 105 ARG A CA 1
ATOM 849 C C . ARG A 1 105 ? -9.299 3.587 12.311 1.00 85.00 105 ARG A C 1
ATOM 851 O O . ARG A 1 105 ? -9.916 3.542 11.251 1.00 85.00 105 ARG A O 1
ATOM 858 N N . VAL A 1 106 ? -9.556 2.802 13.348 1.00 86.81 106 VAL A N 1
ATOM 859 C CA . VAL A 1 106 ? -10.653 1.834 13.387 1.00 86.81 106 VAL A CA 1
ATOM 860 C C . VAL A 1 106 ? -11.819 2.443 14.158 1.00 86.81 106 VAL A C 1
ATOM 862 O O . VAL A 1 106 ? -11.637 2.983 15.247 1.00 86.81 106 VAL A O 1
ATOM 865 N N . THR A 1 107 ? -13.020 2.359 13.593 1.00 86.50 107 THR A N 1
ATOM 866 C CA . THR A 1 107 ? -14.267 2.690 14.285 1.00 86.50 107 THR A CA 1
ATOM 867 C C . THR A 1 107 ? -15.067 1.413 14.480 1.00 86.50 107 THR A C 1
ATOM 869 O O . THR A 1 107 ? -15.214 0.608 13.563 1.00 86.50 107 THR A O 1
ATOM 872 N N . ALA A 1 108 ? -15.573 1.210 15.691 1.00 87.88 108 ALA A N 1
ATOM 873 C CA . ALA A 1 108 ? -16.331 0.020 16.036 1.00 87.88 108 ALA A CA 1
ATOM 874 C C . ALA A 1 108 ? -17.445 0.368 17.019 1.00 87.88 108 ALA A C 1
ATOM 876 O O . ALA A 1 108 ? -17.341 1.318 17.794 1.00 87.88 108 ALA A O 1
ATOM 877 N N . LYS A 1 109 ? -18.521 -0.416 16.976 1.00 90.00 109 LYS A N 1
ATOM 878 C CA . LYS A 1 109 ? -19.603 -0.347 17.955 1.00 90.00 109 LYS A CA 1
ATOM 879 C C . LYS A 1 109 ? -19.286 -1.311 19.093 1.00 90.00 109 LYS A C 1
ATOM 881 O O . LYS A 1 109 ? -18.953 -2.459 18.819 1.00 90.00 109 LYS A O 1
ATOM 886 N N . SER A 1 110 ? -19.432 -0.862 20.340 1.00 91.19 110 SER A N 1
ATOM 887 C CA . SER A 1 110 ? -19.301 -1.752 21.498 1.00 91.19 110 SER A CA 1
ATOM 888 C C . SER A 1 110 ? -20.365 -2.855 21.439 1.00 91.19 110 SER A C 1
ATOM 890 O O . SER A 1 110 ? -21.567 -2.574 21.383 1.00 91.19 110 SER A O 1
ATOM 892 N N . LEU A 1 111 ? -19.906 -4.103 21.380 1.00 94.00 111 LEU A N 1
ATOM 893 C CA . LEU A 1 111 ? -20.710 -5.315 21.331 1.00 94.00 111 LEU A CA 1
ATOM 894 C C . LEU A 1 111 ? -19.881 -6.493 21.860 1.00 94.00 111 LEU A C 1
ATOM 896 O O . LEU A 1 111 ? -19.089 -7.092 21.129 1.00 94.00 111 LEU A O 1
ATOM 900 N N . PHE A 1 112 ? -20.098 -6.860 23.119 1.00 90.25 112 PHE A N 1
ATOM 901 C CA . PHE A 1 112 ? -19.481 -8.048 23.703 1.00 90.25 112 PHE A CA 1
ATOM 902 C C . PHE A 1 112 ? -19.981 -9.331 23.003 1.00 90.25 112 PHE A C 1
ATOM 904 O O . PHE A 1 112 ? -21.186 -9.441 22.749 1.00 90.25 112 PHE A O 1
ATOM 911 N N . PRO A 1 113 ? -19.108 -10.317 22.698 1.00 92.38 113 PRO A N 1
ATOM 912 C CA . PRO A 1 113 ? -17.670 -10.411 23.016 1.00 92.38 113 PRO A CA 1
ATOM 913 C C . PRO A 1 113 ? -16.718 -9.926 21.901 1.00 92.38 113 PRO A C 1
ATOM 915 O O . PRO A 1 113 ? -15.512 -10.168 21.969 1.00 92.38 113 PRO A O 1
ATOM 918 N N . PHE A 1 114 ? -17.249 -9.295 20.853 1.00 94.81 114 PHE A N 1
ATOM 919 C CA . PHE A 1 114 ? -16.503 -8.943 19.644 1.00 94.81 114 PHE A CA 1
ATOM 920 C C . PHE A 1 114 ? -15.608 -7.728 19.869 1.00 94.81 114 PHE A C 1
ATOM 922 O O . PHE A 1 114 ? -14.391 -7.832 19.750 1.00 94.81 114 PHE A O 1
ATOM 929 N N . VAL A 1 115 ? -16.196 -6.604 20.279 1.00 93.62 115 VAL A N 1
ATOM 930 C CA . VAL A 1 115 ? -15.476 -5.359 20.562 1.00 93.62 115 VAL A CA 1
ATOM 931 C C . VAL A 1 115 ? -16.009 -4.757 21.847 1.00 93.62 115 VAL A C 1
ATOM 933 O O . VAL A 1 115 ? -17.208 -4.525 21.976 1.00 93.62 115 VAL A O 1
ATOM 936 N N . GLU A 1 116 ? -15.112 -4.431 22.765 1.00 95.06 116 GLU A N 1
ATOM 937 C CA . GLU A 1 116 ? -15.440 -3.707 23.988 1.00 95.06 116 GLU A CA 1
ATOM 938 C C . GLU A 1 116 ? -14.401 -2.606 24.230 1.00 95.06 116 GLU A C 1
ATOM 940 O O . GLU A 1 116 ? -13.225 -2.761 23.892 1.00 95.06 116 GLU A O 1
ATOM 945 N N . TYR A 1 117 ? -14.827 -1.461 24.762 1.00 93.62 117 TYR A N 1
ATOM 946 C CA . TYR A 1 117 ? -13.951 -0.322 25.029 1.00 93.62 117 TYR A CA 1
ATOM 947 C C . TYR A 1 117 ? -14.531 0.595 26.106 1.00 93.62 117 TYR A C 1
ATOM 949 O O . TYR A 1 117 ? -15.741 0.635 26.329 1.00 93.62 117 TYR A O 1
ATOM 957 N N . ILE A 1 118 ? -13.654 1.381 26.725 1.00 93.44 118 ILE A N 1
ATOM 958 C CA . ILE A 1 118 ? -13.998 2.453 27.656 1.00 93.44 118 ILE A CA 1
ATOM 959 C C . ILE A 1 118 ? -13.929 3.788 26.907 1.00 93.44 118 ILE A C 1
ATOM 961 O O . ILE A 1 118 ? -12.944 4.080 26.224 1.00 93.44 118 ILE A O 1
ATOM 965 N N . LEU A 1 119 ? -14.979 4.598 27.031 1.00 90.88 119 LEU A N 1
ATOM 966 C CA . LEU A 1 119 ? -14.991 5.978 26.545 1.00 90.88 119 LEU A CA 1
ATOM 967 C C . LEU A 1 119 ? -14.134 6.852 27.472 1.00 90.88 119 LEU A C 1
ATOM 969 O O . LEU A 1 119 ? -14.316 6.811 28.687 1.00 90.88 119 LEU A O 1
ATOM 973 N N . THR A 1 120 ? -13.206 7.641 26.922 1.00 89.38 120 THR A N 1
ATOM 974 C CA . THR A 1 120 ? -12.454 8.630 27.720 1.00 89.38 120 THR A CA 1
ATOM 975 C C . THR A 1 120 ? -13.265 9.895 27.985 1.00 89.38 120 THR A C 1
ATOM 977 O O . THR A 1 120 ? -13.001 10.594 28.960 1.00 89.38 120 THR A O 1
ATOM 980 N N . SER A 1 121 ? -14.261 10.170 27.139 1.00 90.44 121 SER A N 1
ATOM 981 C CA . SER A 1 121 ? -15.220 11.262 27.279 1.00 90.44 121 SER A CA 1
ATOM 982 C C . SER A 1 121 ? -16.526 10.938 26.534 1.00 90.44 121 SER A C 1
ATOM 984 O O . SER A 1 121 ? -16.576 10.010 25.723 1.00 90.44 121 SER A O 1
ATOM 986 N N . ASP A 1 122 ? -17.562 11.750 26.756 1.00 85.69 122 ASP A N 1
ATOM 987 C CA . ASP A 1 122 ? -18.833 11.688 26.017 1.00 85.69 122 ASP A CA 1
ATOM 988 C C . ASP A 1 122 ? -18.803 12.462 24.678 1.00 85.69 122 ASP A C 1
ATOM 990 O O . ASP A 1 122 ? -19.833 12.649 24.026 1.00 85.69 122 ASP A O 1
ATOM 994 N N . VAL A 1 123 ? -17.631 12.942 24.245 1.00 89.81 123 VAL A N 1
ATOM 995 C CA . VAL A 1 123 ? -17.478 13.700 22.997 1.00 89.81 123 VAL A CA 1
ATOM 996 C C . VAL A 1 123 ? -17.413 12.750 21.801 1.00 89.81 123 VAL A C 1
ATOM 998 O O . VAL A 1 123 ? -16.583 11.843 21.716 1.00 89.81 123 VAL A O 1
ATOM 1001 N N . VAL A 1 124 ? -18.278 12.992 20.814 1.00 82.44 124 VAL A N 1
ATOM 1002 C CA . VAL A 1 124 ? -18.328 12.199 19.580 1.00 82.44 124 VAL A CA 1
ATOM 1003 C C . VAL A 1 124 ? -17.002 12.299 18.821 1.00 82.44 124 VAL A C 1
ATOM 1005 O O . VAL A 1 124 ? -16.547 13.387 18.476 1.00 82.44 124 VAL A O 1
ATOM 1008 N N . GLY A 1 125 ? -16.418 11.142 18.499 1.00 81.06 125 GLY A N 1
ATOM 1009 C CA . GLY A 1 125 ? -15.182 11.042 17.719 1.00 81.06 125 GLY A CA 1
ATOM 1010 C C . GLY A 1 125 ? -13.896 11.088 18.546 1.00 81.06 125 GLY A C 1
ATOM 1011 O O . GLY A 1 125 ? -12.811 11.072 17.960 1.00 81.06 125 GLY A O 1
ATOM 1012 N N . GLU A 1 126 ? -13.991 11.125 19.878 1.00 86.50 126 GLU A N 1
ATOM 1013 C CA . GLU A 1 126 ? -12.821 10.985 20.743 1.00 86.50 126 GLU A CA 1
ATOM 1014 C C . GLU A 1 126 ? -12.267 9.547 20.732 1.00 86.50 126 GLU A C 1
ATOM 1016 O O . GLU A 1 126 ? -12.919 8.590 20.304 1.00 86.50 126 GLU A O 1
ATOM 1021 N N . ARG A 1 127 ? -11.008 9.401 21.157 1.00 87.31 127 ARG A N 1
ATOM 1022 C CA . ARG A 1 127 ? -10.355 8.099 21.295 1.00 87.31 127 ARG A CA 1
ATOM 1023 C C . ARG A 1 127 ? -11.042 7.275 22.379 1.00 87.31 127 ARG A C 1
ATOM 1025 O O . ARG A 1 127 ? -11.512 7.797 23.378 1.00 87.31 127 ARG A O 1
ATOM 1032 N N . VAL A 1 128 ? -11.030 5.965 22.188 1.00 91.06 128 VAL A N 1
ATOM 1033 C CA . VAL A 1 128 ? -11.514 5.000 23.176 1.00 91.06 128 VAL A CA 1
ATOM 1034 C C . VAL A 1 128 ? -10.350 4.151 23.665 1.00 91.06 128 VAL A C 1
ATOM 1036 O O . VAL A 1 128 ? -9.357 3.989 22.951 1.00 91.06 128 VAL A O 1
ATOM 1039 N N . ILE A 1 129 ? -10.460 3.611 24.875 1.00 93.19 129 ILE A N 1
ATOM 1040 C CA . ILE A 1 129 ? -9.499 2.648 25.415 1.00 93.19 129 ILE A CA 1
ATOM 1041 C C . ILE A 1 129 ? -10.056 1.250 25.132 1.00 93.19 129 ILE A C 1
ATOM 1043 O O . ILE A 1 129 ? -11.041 0.867 25.768 1.00 93.19 129 ILE A O 1
ATOM 1047 N N . PRO A 1 130 ? -9.494 0.493 24.173 1.00 92.81 130 PRO A N 1
ATOM 1048 C CA . PRO A 1 130 ? -9.981 -0.845 23.870 1.00 92.81 130 PRO A CA 1
ATOM 1049 C C . PRO A 1 130 ? -9.760 -1.779 25.063 1.00 92.81 130 PRO A C 1
ATOM 1051 O O . PRO A 1 130 ? -8.701 -1.761 25.691 1.00 92.81 130 PRO A O 1
ATOM 1054 N N . LEU A 1 131 ? -10.763 -2.602 25.356 1.00 94.88 131 LEU A N 1
ATOM 1055 C CA . LEU A 1 131 ? -10.667 -3.702 26.308 1.00 94.88 131 LEU A CA 1
ATOM 1056 C C . LEU A 1 131 ? -10.314 -5.000 25.581 1.00 94.88 131 LEU A C 1
ATOM 1058 O O . LEU A 1 131 ? -10.439 -5.118 24.357 1.00 94.88 131 LEU A O 1
ATOM 1062 N N . ASP A 1 132 ? -9.860 -5.985 26.351 1.00 94.62 132 ASP A N 1
ATOM 1063 C CA . ASP A 1 132 ? -9.507 -7.293 25.818 1.00 94.62 132 ASP A CA 1
ATOM 1064 C C . ASP A 1 132 ? -10.756 -8.026 25.298 1.00 94.62 132 ASP A C 1
ATOM 1066 O O . ASP A 1 132 ? -11.563 -8.550 26.061 1.00 94.62 132 ASP A O 1
ATOM 1070 N N . SER A 1 133 ? -10.917 -8.030 23.976 1.00 95.88 133 SER A N 1
ATOM 1071 C CA . SER A 1 133 ? -12.064 -8.576 23.244 1.00 95.88 133 SER A CA 1
ATOM 1072 C C . SER A 1 133 ? -11.590 -9.294 21.979 1.00 95.88 133 SER A C 1
ATOM 1074 O O . SER A 1 133 ? -10.431 -9.150 21.569 1.00 95.88 133 SER A O 1
ATOM 1076 N N . LEU A 1 134 ? -12.453 -10.113 21.370 1.00 94.81 134 LEU A N 1
ATOM 1077 C CA . LEU A 1 134 ? -12.064 -10.982 20.255 1.00 94.81 134 LEU A CA 1
ATOM 1078 C C . LEU A 1 134 ? -11.446 -10.192 19.092 1.00 94.81 134 LEU A C 1
ATOM 1080 O O . LEU A 1 134 ? -10.331 -10.497 18.661 1.00 94.81 134 LEU A O 1
ATOM 1084 N N . ASP A 1 135 ? -12.134 -9.152 18.628 1.00 94.62 135 ASP A N 1
ATOM 1085 C CA . ASP A 1 135 ? -11.707 -8.368 17.473 1.00 94.62 135 ASP A CA 1
ATOM 1086 C C . ASP A 1 135 ? -10.470 -7.535 17.811 1.00 94.62 135 ASP A C 1
ATOM 1088 O O . ASP A 1 135 ? -9.602 -7.379 16.960 1.00 94.62 135 ASP A O 1
ATOM 1092 N N . VAL A 1 136 ? -10.317 -7.063 19.055 1.00 93.94 136 VAL A N 1
ATOM 1093 C CA . VAL A 1 136 ? -9.097 -6.362 19.498 1.00 93.94 136 VAL A CA 1
ATOM 1094 C C . VAL A 1 136 ? -7.882 -7.294 19.437 1.00 93.94 136 VAL A C 1
ATOM 1096 O O . VAL A 1 136 ? -6.832 -6.899 18.930 1.00 93.94 136 VAL A O 1
ATOM 1099 N N . ARG A 1 137 ? -8.006 -8.558 19.869 1.00 94.88 137 ARG A N 1
ATOM 1100 C CA . ARG A 1 137 ? -6.920 -9.553 19.742 1.00 94.88 137 ARG A CA 1
ATOM 1101 C C . ARG A 1 137 ? -6.599 -9.869 18.282 1.00 94.88 137 ARG A C 1
ATOM 1103 O O . ARG A 1 137 ? -5.422 -9.976 17.919 1.00 94.88 137 ARG A O 1
ATOM 1110 N N . MET A 1 138 ? -7.627 -10.014 17.445 1.00 94.88 138 MET A N 1
ATOM 1111 C CA . MET A 1 138 ? -7.459 -10.240 16.008 1.00 94.88 138 MET A CA 1
ATOM 1112 C C . MET A 1 138 ? -6.767 -9.050 15.341 1.00 94.88 138 MET A C 1
ATOM 1114 O O . MET A 1 138 ? -5.768 -9.245 14.654 1.00 94.88 138 MET A O 1
ATOM 1118 N N . LEU A 1 139 ? -7.230 -7.826 15.600 1.00 93.31 139 LEU A N 1
ATOM 1119 C CA . LEU A 1 139 ? -6.647 -6.592 15.076 1.00 93.31 139 LEU A CA 1
ATOM 1120 C C . LEU A 1 139 ? -5.194 -6.431 15.509 1.00 93.31 139 LEU A C 1
ATOM 1122 O O . LEU A 1 139 ? -4.356 -6.197 14.652 1.00 93.31 139 LEU A O 1
ATOM 1126 N N . ASN A 1 140 ? -4.864 -6.649 16.784 1.00 93.19 140 ASN A N 1
ATOM 1127 C CA . ASN A 1 140 ? -3.476 -6.602 17.258 1.00 93.19 140 ASN A CA 1
ATOM 1128 C C . ASN A 1 140 ? -2.591 -7.648 16.564 1.00 93.19 140 ASN A C 1
ATOM 1130 O O . ASN A 1 140 ? -1.425 -7.392 16.263 1.00 93.19 140 ASN A O 1
ATOM 1134 N N . THR A 1 141 ? -3.136 -8.834 16.282 1.00 93.50 141 THR A N 1
ATOM 1135 C CA . THR A 1 141 ? -2.409 -9.883 15.557 1.00 93.50 141 THR A CA 1
ATOM 1136 C C . THR A 1 141 ? -2.161 -9.482 14.106 1.00 93.50 141 THR A C 1
ATOM 1138 O O . THR A 1 141 ? -1.034 -9.607 13.633 1.00 93.50 141 THR A O 1
ATOM 1141 N N . ILE A 1 142 ? -3.184 -8.964 13.423 1.00 90.94 142 ILE A N 1
ATOM 1142 C CA . ILE A 1 142 ? -3.094 -8.478 12.042 1.00 90.94 142 ILE A CA 1
ATOM 1143 C C . ILE A 1 142 ? -2.132 -7.283 11.963 1.00 90.94 142 ILE A C 1
ATOM 1145 O O . ILE A 1 142 ? -1.242 -7.285 11.122 1.00 90.94 142 ILE A O 1
ATOM 1149 N N . ALA A 1 143 ? -2.244 -6.320 12.880 1.00 89.75 143 ALA A N 1
ATOM 1150 C CA . ALA A 1 143 ? -1.376 -5.149 12.995 1.00 89.75 143 ALA A CA 1
ATOM 1151 C C . ALA A 1 143 ? 0.092 -5.530 13.181 1.00 89.75 143 ALA A C 1
ATOM 1153 O O . ALA A 1 143 ? 0.970 -4.954 12.550 1.00 89.75 143 ALA A O 1
ATOM 1154 N N . ARG A 1 144 ? 0.368 -6.557 13.989 1.00 88.31 144 ARG A N 1
ATOM 1155 C CA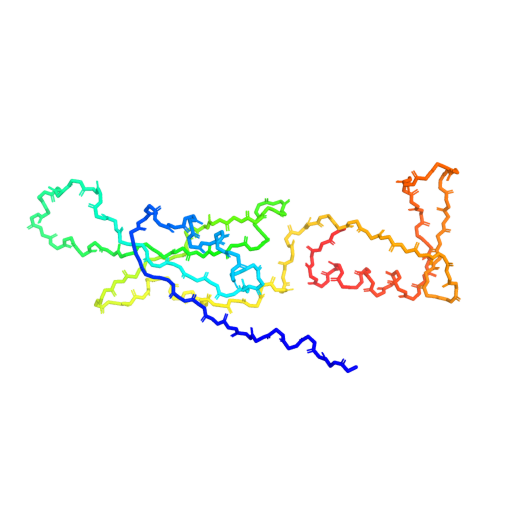 . ARG A 1 144 ? 1.724 -7.077 14.171 1.00 88.31 144 ARG A CA 1
ATOM 1156 C C . ARG A 1 144 ? 2.254 -7.793 12.929 1.00 88.31 144 ARG A C 1
ATOM 1158 O O . ARG A 1 144 ? 3.411 -7.596 12.586 1.00 88.31 144 ARG A O 1
ATOM 1165 N N . ILE A 1 145 ? 1.444 -8.647 12.296 1.00 85.00 145 ILE A N 1
ATOM 1166 C CA . ILE A 1 145 ? 1.865 -9.419 11.112 1.00 85.00 145 ILE A CA 1
ATOM 1167 C C . ILE A 1 145 ? 2.125 -8.484 9.936 1.00 85.00 145 ILE A C 1
ATOM 1169 O O . ILE A 1 145 ? 3.142 -8.622 9.272 1.00 85.00 145 ILE A O 1
ATOM 1173 N N . LEU A 1 146 ? 1.220 -7.534 9.712 1.00 82.44 146 LEU A N 1
ATOM 1174 C CA . LEU A 1 146 ? 1.293 -6.594 8.604 1.00 82.44 146 LEU A CA 1
ATOM 1175 C C . LEU A 1 146 ? 1.986 -5.286 9.008 1.00 82.44 146 LEU A C 1
ATOM 1177 O O . LEU A 1 146 ? 1.892 -4.335 8.256 1.00 82.44 146 LEU A O 1
ATOM 1181 N N . ASN A 1 147 ? 2.627 -5.188 10.178 1.00 80.12 147 ASN A N 1
ATOM 1182 C CA . ASN A 1 147 ? 3.365 -4.005 10.646 1.00 80.12 147 ASN A CA 1
ATOM 1183 C C . ASN A 1 147 ? 2.604 -2.662 10.483 1.00 80.12 147 ASN A C 1
ATOM 1185 O O . ASN A 1 147 ? 3.023 -1.780 9.739 1.00 80.12 147 ASN A O 1
ATOM 1189 N N . PHE A 1 148 ? 1.481 -2.479 11.183 1.00 86.19 148 PHE A N 1
ATOM 1190 C CA . PHE A 1 148 ? 0.805 -1.180 11.346 1.00 86.19 148 PHE A CA 1
ATOM 1191 C C . PHE A 1 148 ? 0.367 -0.948 12.802 1.00 86.19 148 PHE A C 1
ATOM 1193 O O . PHE A 1 148 ? 0.523 -1.815 13.660 1.00 86.19 148 PHE A O 1
ATOM 1200 N N . THR A 1 149 ? -0.158 0.246 13.080 1.00 82.94 149 THR A N 1
ATOM 1201 C CA . THR A 1 149 ? -0.616 0.744 14.389 1.00 82.94 149 THR A CA 1
ATOM 1202 C C . THR A 1 149 ? -2.005 1.356 14.328 1.00 82.94 149 THR A C 1
ATOM 1204 O O . THR A 1 149 ? -2.425 1.786 13.228 1.00 82.94 149 THR A O 1
#

Foldseek 3Di:
DDDPCPPQDAEEAEEAPVCVCVVCVPPVCPSHLHYKYFHDDVPPDPPPPPDDPQPWTWMKDFQCQPDARDTDIDTDFTQGPVPGTDPPDDRRPPSQQASPAYEDDDDDDDDPQAWHWADPDPDPPDDTHTDDHDPVVVVVVSCVRHVYD

pLDDT: mean 78.45, std 15.69, range [34.16, 95.88]